Protein AF-A0A6I1NTH8-F1 (afdb_monomer_lite)

Radius of gyration: 19.62 Å; chains: 1; bounding box: 52×22×51 Å

Sequence (163 aa):
FELANELVLPKAQKGDPESLYLMYEITLNREWLEKSANAGYPTAQYWMAVSERQGEGFFLIPGKREASIKKWLLLSSEGGHPKAMMDYLQVLFEEGDVVGMRHWIETAAATGDQAAISNYGAYIAHTPDKIGYPLDLVKGYALFTLLKELEDSGGIGRYVERK

Structure (mmCIF, N/CA/C/O backbone):
data_AF-A0A6I1NTH8-F1
#
_entry.id   AF-A0A6I1NTH8-F1
#
loop_
_atom_site.group_PDB
_atom_site.id
_atom_site.type_symbol
_atom_site.label_atom_id
_atom_site.label_alt_id
_atom_site.label_comp_id
_atom_site.label_asym_id
_atom_site.label_entity_id
_atom_site.label_seq_id
_atom_site.pdbx_PDB_ins_code
_atom_site.Cartn_x
_atom_site.Cartn_y
_atom_site.Cartn_z
_atom_site.occupancy
_atom_site.B_iso_or_equiv
_atom_site.auth_seq_id
_atom_site.auth_comp_id
_atom_site.auth_asym_id
_atom_site.auth_atom_id
_atom_site.pdbx_PDB_model_num
ATOM 1 N N . PHE A 1 1 ? -25.323 9.900 9.264 1.00 68.00 1 PHE A N 1
ATOM 2 C CA . PHE A 1 1 ? -24.302 9.366 10.185 1.00 68.00 1 PHE A CA 1
ATOM 3 C C . PHE A 1 1 ? -24.879 8.314 11.128 1.00 68.00 1 PHE A C 1
ATOM 5 O O . PHE A 1 1 ? -24.334 7.220 11.139 1.00 68.00 1 PHE A O 1
ATOM 12 N N . GLU A 1 2 ? -26.000 8.562 11.821 1.00 81.25 2 GLU A N 1
ATOM 13 C CA . GLU A 1 2 ? -26.633 7.561 12.712 1.00 81.25 2 GLU A CA 1
ATOM 14 C C . GLU A 1 2 ? -26.978 6.232 12.024 1.00 81.25 2 GLU A C 1
ATOM 16 O O . GLU A 1 2 ? -26.494 5.195 12.460 1.00 81.25 2 GLU A O 1
ATOM 21 N N . LEU A 1 3 ? -27.696 6.250 10.895 1.00 85.44 3 LEU A N 1
ATOM 22 C CA . LEU A 1 3 ? -28.070 5.013 10.189 1.00 85.44 3 LEU A CA 1
ATOM 23 C C . LEU A 1 3 ? -26.857 4.188 9.715 1.00 85.44 3 LEU A C 1
ATOM 25 O O . LEU A 1 3 ? -26.872 2.962 9.766 1.00 85.44 3 LEU A O 1
ATOM 29 N N . ALA A 1 4 ? -25.787 4.852 9.262 1.00 82.44 4 ALA A N 1
ATOM 30 C CA . ALA A 1 4 ? -24.557 4.170 8.857 1.00 82.44 4 ALA A CA 1
ATOM 31 C C . ALA A 1 4 ? -23.880 3.494 10.061 1.00 82.44 4 ALA A C 1
ATOM 33 O O . ALA A 1 4 ? -23.440 2.352 9.964 1.00 82.44 4 ALA A O 1
ATOM 34 N N . ASN A 1 5 ? -23.862 4.172 11.210 1.00 88.25 5 ASN A N 1
ATOM 35 C CA . ASN A 1 5 ? -23.317 3.632 12.448 1.00 88.25 5 ASN A CA 1
ATOM 36 C C . ASN A 1 5 ? -24.129 2.424 12.954 1.00 88.25 5 ASN A C 1
ATOM 38 O O . ASN A 1 5 ? -23.545 1.401 13.297 1.00 88.25 5 ASN A O 1
ATOM 42 N N . GLU A 1 6 ? -25.464 2.492 12.935 1.00 91.25 6 GLU A N 1
ATOM 43 C CA . GLU A 1 6 ? -26.340 1.386 13.360 1.00 91.25 6 GLU A CA 1
ATOM 44 C C . GLU A 1 6 ? -26.134 0.101 12.545 1.00 91.25 6 GLU A C 1
ATOM 46 O O . GLU A 1 6 ? -26.197 -0.999 13.093 1.00 91.25 6 GLU A O 1
ATOM 51 N N . LEU A 1 7 ? -25.856 0.225 11.244 1.00 91.31 7 LEU A N 1
ATOM 52 C CA . LEU A 1 7 ? -25.633 -0.921 10.360 1.00 91.31 7 LEU A CA 1
ATOM 53 C C . LEU A 1 7 ? -24.225 -1.518 10.495 1.00 91.31 7 LEU A C 1
ATOM 55 O O . LEU A 1 7 ? -24.053 -2.735 10.387 1.00 91.31 7 LEU A O 1
ATOM 59 N N . VAL A 1 8 ? -23.216 -0.670 10.709 1.00 94.50 8 VAL A N 1
ATOM 60 C CA . VAL A 1 8 ? -21.797 -1.061 10.715 1.00 94.50 8 VAL A CA 1
ATOM 61 C C . VAL A 1 8 ? -21.349 -1.547 12.096 1.00 94.50 8 VAL A C 1
ATOM 63 O O . VAL A 1 8 ? -20.640 -2.553 12.196 1.00 94.50 8 VAL A O 1
ATOM 66 N N . LEU A 1 9 ? -21.795 -0.892 13.172 1.00 94.75 9 LEU A N 1
ATOM 67 C CA . LEU A 1 9 ? -21.345 -1.166 14.538 1.00 94.75 9 LEU A CA 1
ATOM 68 C C . LEU A 1 9 ? -21.521 -2.637 14.966 1.00 94.75 9 LEU A C 1
ATOM 70 O O . LEU A 1 9 ? -20.568 -3.195 15.514 1.00 94.75 9 LEU A O 1
ATOM 74 N N . PRO A 1 10 ? -22.648 -3.327 14.692 1.00 96.69 10 PRO A N 1
ATOM 75 C CA . PRO A 1 10 ? -22.809 -4.728 15.084 1.00 96.69 10 PRO A CA 1
ATOM 76 C C . PRO A 1 10 ? -21.811 -5.676 14.406 1.00 96.69 10 PRO A C 1
ATOM 78 O O . PRO A 1 10 ? -21.431 -6.692 14.988 1.00 96.69 10 PRO A O 1
ATOM 81 N N . LYS A 1 11 ? -21.384 -5.371 13.173 1.00 96.81 11 LYS A N 1
ATOM 82 C CA . LYS A 1 11 ? -20.365 -6.151 12.455 1.00 96.81 11 LYS A CA 1
ATOM 83 C C . LYS A 1 11 ? -18.964 -5.824 12.965 1.00 96.81 11 LYS A C 1
ATOM 85 O O . LYS A 1 11 ? -18.189 -6.737 13.239 1.00 96.81 11 LYS A O 1
ATOM 90 N N . ALA A 1 12 ? -18.678 -4.542 13.192 1.00 96.06 12 ALA A N 1
ATOM 91 C CA . ALA A 1 12 ? -17.423 -4.093 13.788 1.00 96.06 12 ALA A CA 1
ATOM 92 C C . ALA A 1 12 ? -17.195 -4.719 15.178 1.00 96.06 12 ALA A C 1
ATOM 94 O O . ALA A 1 12 ? -16.103 -5.195 15.475 1.00 96.06 12 ALA A O 1
ATOM 95 N N . GLN A 1 13 ? -18.239 -4.820 16.009 1.00 94.56 13 GLN A N 1
ATOM 96 C CA . GLN A 1 13 ? -18.179 -5.494 17.315 1.00 94.56 13 GLN A CA 1
ATOM 97 C C . GLN A 1 13 ? -17.866 -6.995 17.220 1.00 94.56 13 GLN A C 1
ATOM 99 O O . GLN A 1 13 ? -17.313 -7.562 18.159 1.00 94.56 13 GLN A O 1
ATOM 104 N N . LYS A 1 14 ? -18.187 -7.639 16.091 1.00 96.44 14 LYS A N 1
ATOM 105 C CA . LYS A 1 14 ? -17.826 -9.037 15.803 1.00 96.44 14 LYS A CA 1
ATOM 106 C C . LYS A 1 14 ? -16.419 -9.188 15.214 1.00 96.44 14 LYS A C 1
ATOM 108 O O . LYS A 1 14 ? -16.009 -10.310 14.940 1.00 96.44 14 LYS A O 1
ATOM 113 N N . GLY A 1 15 ? -15.690 -8.086 15.031 1.00 95.38 15 GLY A N 1
ATOM 114 C CA . GLY A 1 15 ? -14.334 -8.085 14.488 1.00 95.38 15 GLY A CA 1
ATOM 115 C C . GLY A 1 15 ? -14.260 -8.081 12.962 1.00 95.38 15 GLY A C 1
ATOM 116 O O . GLY A 1 15 ? -13.200 -8.383 12.426 1.00 95.38 15 GLY A O 1
ATOM 117 N N . ASP A 1 16 ? -15.353 -7.757 12.260 1.00 98.00 16 ASP A N 1
ATOM 118 C CA . ASP A 1 16 ? -15.341 -7.646 10.798 1.00 98.00 16 ASP A CA 1
ATOM 119 C C . ASP A 1 16 ? -14.361 -6.537 10.347 1.00 98.00 16 ASP A C 1
ATOM 121 O O . ASP A 1 16 ? -14.573 -5.373 10.708 1.00 98.00 16 ASP A O 1
ATOM 125 N N . PRO A 1 17 ? -13.289 -6.857 9.593 1.00 97.94 17 PRO A N 1
ATOM 126 C CA . PRO A 1 17 ? -12.201 -5.915 9.324 1.00 97.94 17 PRO A CA 1
ATOM 127 C C . PRO A 1 17 ? -12.648 -4.670 8.548 1.00 97.94 17 PRO A C 1
ATOM 129 O O . PRO A 1 17 ? -12.243 -3.555 8.885 1.00 97.94 17 PRO A O 1
ATOM 132 N N . GLU A 1 18 ? -13.515 -4.840 7.549 1.00 97.75 18 GLU A N 1
ATOM 133 C CA . GLU A 1 18 ? -14.058 -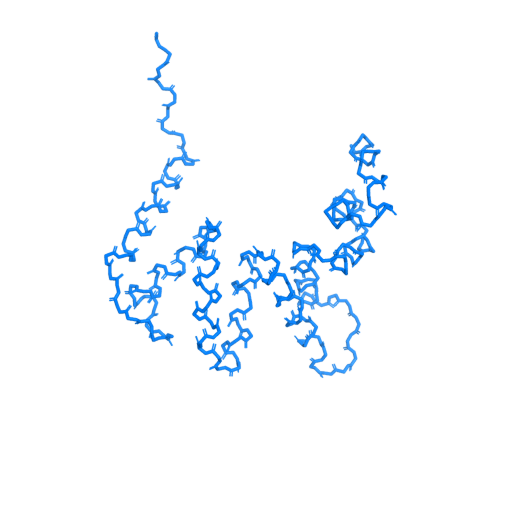3.736 6.752 1.00 97.75 18 GLU A CA 1
ATOM 134 C C . GLU A 1 18 ? -14.977 -2.848 7.597 1.00 97.75 18 GLU A C 1
ATOM 136 O O . GLU A 1 18 ? -14.838 -1.627 7.598 1.00 97.75 18 GLU A O 1
ATOM 141 N N . SER A 1 19 ? -15.869 -3.440 8.394 1.00 98.00 19 SER A N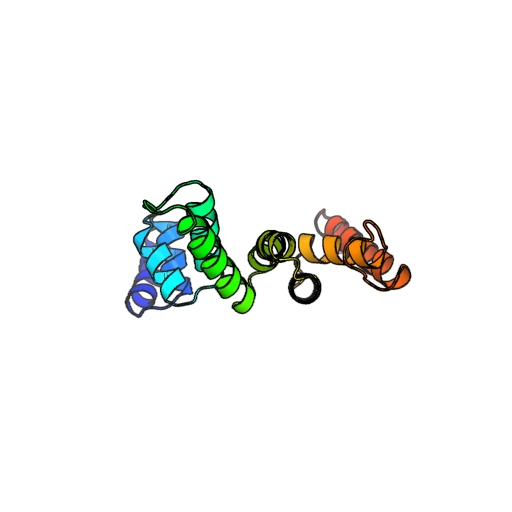 1
ATOM 142 C CA . SER A 1 19 ? -16.752 -2.674 9.279 1.00 98.00 19 SER A CA 1
ATOM 143 C C . SER A 1 19 ? -15.970 -1.912 10.350 1.00 98.00 19 SER A C 1
ATOM 145 O O . SER A 1 19 ? -16.324 -0.782 10.675 1.00 98.00 19 SER A O 1
ATOM 147 N N . LEU A 1 20 ? -14.883 -2.484 10.881 1.00 98.44 20 LEU A N 1
ATOM 148 C CA . LEU A 1 20 ? -13.962 -1.771 11.772 1.00 98.44 20 LEU A CA 1
ATOM 149 C C . LEU A 1 20 ? -13.346 -0.546 11.072 1.00 98.44 20 LEU A C 1
ATOM 151 O O . LEU A 1 20 ? -13.258 0.518 11.676 1.00 98.44 20 LEU A O 1
ATOM 155 N N . TYR A 1 21 ? -12.978 -0.654 9.793 1.00 98.19 21 TYR A N 1
ATOM 156 C CA . TYR A 1 21 ? -12.484 0.492 9.024 1.00 98.19 21 TYR A CA 1
ATOM 157 C C . TYR A 1 21 ? -13.574 1.540 8.773 1.00 98.19 21 TYR A C 1
ATOM 159 O O . TYR A 1 21 ? -13.342 2.731 8.954 1.00 98.19 21 TYR A O 1
ATOM 167 N N . LEU A 1 22 ? -14.793 1.119 8.435 1.00 97.19 22 LEU A N 1
ATOM 168 C CA . LEU A 1 22 ? -15.923 2.036 8.269 1.00 97.19 22 LEU A CA 1
ATOM 169 C C . LEU A 1 22 ? -16.258 2.777 9.572 1.00 97.19 22 LEU A C 1
ATOM 171 O O . LEU A 1 22 ? -16.604 3.955 9.536 1.00 97.19 22 LEU A O 1
ATOM 175 N N . MET A 1 23 ? -16.103 2.132 10.733 1.00 97.19 23 MET A N 1
ATOM 176 C CA . MET A 1 23 ? -16.214 2.812 12.027 1.00 97.19 23 MET A CA 1
ATOM 177 C C . MET A 1 23 ? -15.160 3.910 12.191 1.00 97.19 23 MET A C 1
ATOM 179 O O . MET A 1 23 ? -15.483 4.975 12.721 1.00 97.19 23 MET A O 1
ATOM 183 N N . TYR A 1 24 ? -13.929 3.689 11.726 1.00 96.31 24 TYR A N 1
ATOM 184 C CA . TYR A 1 24 ? -12.910 4.738 11.679 1.00 96.31 24 TYR A CA 1
ATOM 185 C C . TYR A 1 24 ? -13.336 5.892 10.765 1.00 96.31 24 TYR A C 1
ATOM 187 O O . TYR A 1 24 ? -13.333 7.029 11.218 1.00 96.31 24 TYR A O 1
ATOM 195 N N . GLU A 1 25 ? -13.802 5.627 9.545 1.00 95.81 25 GLU A N 1
ATOM 196 C CA . GLU A 1 25 ? -14.253 6.680 8.617 1.00 95.81 25 GLU A CA 1
ATOM 197 C C . GLU A 1 25 ? -15.436 7.499 9.172 1.00 95.81 25 GLU A C 1
ATOM 199 O O . GLU A 1 25 ? -15.527 8.707 8.963 1.00 95.81 25 GLU A O 1
ATOM 204 N N . ILE A 1 26 ? -16.343 6.864 9.923 1.00 94.38 26 ILE A N 1
ATOM 205 C CA . ILE A 1 26 ? -17.511 7.531 10.521 1.00 94.38 26 ILE A CA 1
ATOM 206 C C . ILE A 1 26 ? -17.132 8.367 11.748 1.00 94.38 26 ILE A C 1
ATOM 208 O O . ILE A 1 26 ? -17.695 9.441 11.962 1.00 94.38 26 ILE A O 1
ATOM 212 N N . THR A 1 27 ? -16.245 7.852 12.600 1.00 94.38 27 THR A N 1
ATOM 213 C CA . THR A 1 27 ? -15.979 8.430 13.931 1.00 94.38 27 THR A CA 1
ATOM 214 C C . THR A 1 27 ? -14.673 9.206 14.013 1.00 94.38 27 THR A C 1
ATOM 216 O O . THR A 1 27 ? -14.468 9.946 14.972 1.00 94.38 27 THR A O 1
ATOM 219 N N . LEU A 1 28 ? -13.777 8.997 13.049 1.00 92.56 28 LEU A N 1
ATOM 220 C CA . LEU A 1 28 ? -12.377 9.419 13.057 1.00 92.56 28 LEU A CA 1
ATOM 221 C C . LEU A 1 28 ? -11.590 8.924 14.284 1.00 92.56 28 LEU A C 1
ATOM 223 O O . LEU A 1 28 ? -10.511 9.433 14.583 1.00 92.56 28 LEU A O 1
ATOM 227 N N . ASN A 1 29 ? -12.099 7.914 15.001 1.00 94.50 29 ASN A N 1
ATOM 228 C CA . ASN A 1 29 ? -11.396 7.316 16.130 1.00 94.50 29 ASN A CA 1
ATOM 229 C C . ASN A 1 29 ? -10.393 6.266 15.630 1.00 94.50 29 ASN A C 1
ATOM 231 O O . ASN A 1 29 ? -10.766 5.205 15.121 1.00 94.50 29 ASN A O 1
ATOM 235 N N . ARG A 1 30 ? -9.107 6.565 15.832 1.00 94.31 30 ARG A N 1
ATOM 236 C CA . ARG A 1 30 ? -7.964 5.741 15.425 1.00 94.31 30 ARG A CA 1
ATOM 237 C C . ARG A 1 30 ? -7.967 4.330 16.021 1.00 94.31 30 ARG A C 1
ATOM 239 O O . ARG A 1 30 ? -7.470 3.414 15.376 1.00 94.31 30 ARG A O 1
ATOM 246 N N . GLU A 1 31 ? -8.579 4.103 17.181 1.00 96.19 31 GLU A N 1
ATOM 247 C CA . GLU A 1 31 ? -8.678 2.750 17.746 1.00 96.19 31 GLU A CA 1
ATOM 248 C C . GLU A 1 31 ? -9.416 1.783 16.807 1.00 96.19 31 GLU A C 1
ATOM 250 O O . GLU A 1 31 ? -9.111 0.589 16.766 1.00 96.19 31 GLU A O 1
ATOM 255 N N . TRP A 1 32 ? -10.385 2.279 16.030 1.00 97.69 32 TRP A N 1
ATOM 256 C CA . TRP A 1 32 ? -11.077 1.472 15.026 1.00 97.69 32 TRP A CA 1
ATOM 257 C C . TRP A 1 32 ? -10.175 1.131 13.841 1.00 97.69 32 TRP A C 1
ATOM 259 O O . TRP A 1 32 ? -10.197 -0.008 13.372 1.00 97.69 32 TRP A O 1
ATOM 269 N N . LEU A 1 33 ? -9.335 2.079 13.416 1.00 97.94 33 LEU A N 1
ATOM 270 C CA . LEU A 1 33 ? -8.339 1.859 12.371 1.00 97.94 33 LEU A CA 1
ATOM 271 C C . LEU A 1 33 ? -7.333 0.787 12.800 1.00 97.94 33 LEU A C 1
ATOM 273 O O . LEU A 1 33 ? -7.082 -0.157 12.055 1.00 97.94 33 LEU A O 1
ATOM 277 N N . GLU A 1 34 ? -6.818 0.887 14.026 1.00 97.81 34 GLU A N 1
ATOM 278 C CA . GLU A 1 34 ? -5.876 -0.084 14.586 1.00 97.81 34 GLU A CA 1
ATOM 279 C C . GLU A 1 34 ? -6.503 -1.477 14.695 1.00 97.81 34 GLU A C 1
ATOM 281 O O . GLU A 1 34 ? -5.884 -2.469 14.305 1.00 97.81 34 GLU A O 1
ATOM 286 N N . LYS A 1 35 ? -7.751 -1.580 15.169 1.00 98.38 35 LYS A N 1
ATOM 287 C CA . LYS A 1 35 ? -8.480 -2.858 15.199 1.00 98.38 35 LYS A CA 1
ATOM 288 C C . LYS A 1 35 ? -8.659 -3.437 13.798 1.00 98.38 35 LYS A C 1
ATOM 290 O O . LYS A 1 35 ? -8.414 -4.623 13.608 1.00 98.38 35 LYS A O 1
ATOM 295 N N . SER A 1 36 ? -9.049 -2.615 12.825 1.00 98.75 36 SER A N 1
ATOM 296 C CA . SER A 1 36 ? -9.240 -3.038 11.434 1.00 98.75 36 SER A CA 1
ATOM 297 C C . SER A 1 36 ? -7.942 -3.547 10.796 1.00 98.75 36 SER A C 1
ATOM 299 O O . SER A 1 36 ? -7.918 -4.629 10.207 1.00 98.75 36 SER A O 1
ATOM 301 N N . ALA A 1 37 ? -6.841 -2.812 10.974 1.00 98.62 37 ALA A N 1
ATOM 302 C CA . ALA A 1 37 ? -5.535 -3.185 10.439 1.00 98.62 37 ALA A CA 1
ATOM 303 C C . ALA A 1 37 ? -5.023 -4.500 11.048 1.00 98.62 37 ALA A C 1
ATOM 305 O O . ALA A 1 37 ? -4.540 -5.376 10.326 1.00 98.62 37 ALA A O 1
ATOM 306 N N . ASN A 1 38 ? -5.188 -4.669 12.365 1.00 98.38 38 ASN A N 1
ATOM 307 C CA . ASN A 1 38 ? -4.852 -5.909 13.069 1.00 98.38 38 ASN A CA 1
ATOM 308 C C . ASN A 1 38 ? -5.764 -7.082 12.678 1.00 98.38 38 ASN A C 1
ATOM 310 O O . ASN A 1 38 ? -5.321 -8.227 12.706 1.00 98.38 38 ASN A O 1
ATOM 314 N N . ALA A 1 39 ? -7.011 -6.811 12.284 1.00 98.25 39 ALA A N 1
ATOM 315 C CA . ALA A 1 39 ? -7.938 -7.809 11.756 1.00 98.25 39 ALA A CA 1
ATOM 316 C C . ALA A 1 39 ? -7.667 -8.167 10.279 1.00 98.25 39 ALA A C 1
ATOM 318 O O . ALA A 1 39 ? -8.342 -9.031 9.727 1.00 98.25 39 ALA A O 1
ATOM 319 N N . GLY A 1 40 ? -6.672 -7.540 9.641 1.00 98.25 40 GLY A N 1
ATOM 320 C CA . GLY A 1 40 ? -6.219 -7.907 8.300 1.00 98.25 40 GLY A CA 1
ATOM 321 C C . GLY A 1 40 ? -6.812 -7.079 7.164 1.00 98.25 40 GLY A C 1
ATOM 322 O O . GLY A 1 40 ? -6.682 -7.487 6.014 1.00 98.25 40 GLY A O 1
ATOM 323 N N . TYR A 1 41 ? -7.474 -5.946 7.438 1.00 98.75 41 TYR A N 1
ATOM 324 C CA . TYR A 1 41 ? -8.045 -5.142 6.357 1.00 98.75 41 TYR A CA 1
ATOM 325 C C . TYR A 1 41 ? -6.947 -4.382 5.588 1.00 98.75 41 TYR A C 1
ATOM 327 O O . TYR A 1 41 ? -6.296 -3.511 6.181 1.00 98.75 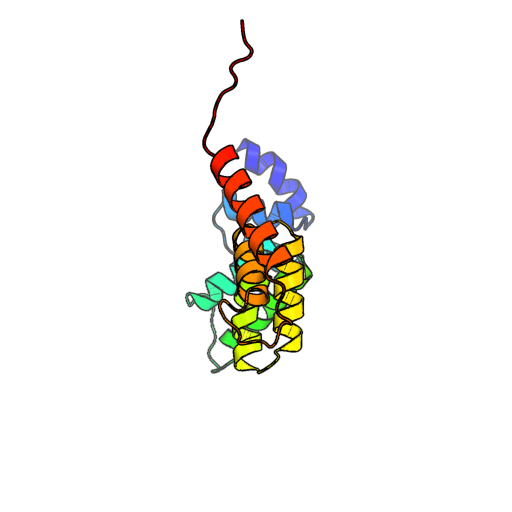41 TYR A O 1
ATOM 335 N N . PRO A 1 42 ? -6.750 -4.635 4.278 1.00 98.62 42 PRO A N 1
ATOM 336 C CA . PRO A 1 42 ? -5.603 -4.104 3.537 1.00 98.62 42 PRO A CA 1
ATOM 337 C C . PRO A 1 42 ? -5.563 -2.573 3.520 1.00 98.62 42 PRO A C 1
ATOM 339 O O . PRO A 1 42 ? -4.509 -1.972 3.722 1.00 98.62 42 PRO A O 1
ATOM 342 N N . THR A 1 43 ? -6.717 -1.924 3.358 1.00 98.56 43 THR A N 1
ATOM 343 C CA . THR A 1 43 ? -6.829 -0.458 3.370 1.00 98.56 43 THR A CA 1
ATOM 344 C C . THR A 1 43 ? -6.456 0.130 4.729 1.00 98.56 43 THR A C 1
ATOM 346 O O . THR A 1 43 ? -5.732 1.120 4.792 1.00 98.56 43 THR A O 1
ATOM 349 N N . ALA A 1 44 ? -6.877 -0.495 5.833 1.00 98.69 44 ALA A N 1
ATOM 350 C CA . ALA A 1 44 ? -6.505 -0.027 7.166 1.00 98.69 44 ALA A CA 1
ATOM 351 C C . ALA A 1 44 ? -5.004 -0.203 7.432 1.00 98.69 44 ALA A C 1
ATOM 353 O O . ALA A 1 44 ? -4.375 0.686 8.000 1.00 98.69 44 ALA A O 1
ATOM 354 N N . GLN A 1 45 ? -4.409 -1.308 6.977 1.00 98.88 45 GLN A N 1
ATOM 355 C CA . GLN A 1 45 ? -2.963 -1.529 7.069 1.00 98.88 45 GLN A CA 1
ATOM 356 C C . GLN A 1 45 ? -2.174 -0.477 6.277 1.00 98.88 45 GLN A C 1
ATOM 358 O O . GLN A 1 45 ? -1.191 0.058 6.785 1.00 98.88 45 GLN A O 1
ATOM 363 N N . TYR A 1 46 ? -2.634 -0.107 5.077 1.00 98.69 46 TYR A N 1
ATOM 364 C CA . TYR A 1 46 ? -2.038 0.994 4.314 1.00 98.69 46 TYR A CA 1
ATOM 365 C C . TYR A 1 46 ? -2.096 2.315 5.095 1.00 98.69 46 TYR A C 1
ATOM 367 O O . TYR A 1 46 ? -1.088 3.008 5.226 1.00 98.69 46 TYR A O 1
ATOM 375 N N . TRP A 1 47 ? -3.246 2.646 5.687 1.00 98.31 47 TRP A N 1
ATOM 376 C CA . TRP A 1 47 ? -3.391 3.865 6.487 1.00 98.31 47 TRP A CA 1
ATOM 377 C C . TRP A 1 47 ? -2.560 3.858 7.775 1.00 98.31 47 TRP A C 1
ATOM 379 O O . TRP A 1 47 ? -2.051 4.909 8.172 1.00 98.31 47 TRP A O 1
ATOM 389 N N . MET A 1 48 ? -2.329 2.693 8.388 1.00 98.50 48 MET A N 1
ATOM 390 C CA . MET A 1 48 ? -1.350 2.565 9.471 1.00 98.50 48 MET A CA 1
ATOM 391 C C . MET A 1 48 ? 0.048 2.976 8.994 1.00 98.50 48 MET A C 1
ATOM 393 O O . MET A 1 48 ? 0.649 3.858 9.608 1.00 98.50 48 MET A O 1
ATOM 397 N N . ALA A 1 49 ? 0.520 2.447 7.858 1.00 98.31 49 ALA A N 1
ATOM 398 C CA . ALA A 1 49 ? 1.813 2.825 7.280 1.00 98.31 49 ALA A CA 1
ATOM 399 C C . ALA A 1 49 ? 1.911 4.331 6.974 1.00 98.31 49 ALA A C 1
ATOM 401 O O . ALA A 1 49 ? 2.902 4.975 7.322 1.00 98.31 49 ALA A O 1
ATOM 402 N N . VAL A 1 50 ? 0.878 4.905 6.348 1.00 97.75 50 VAL A N 1
ATOM 403 C CA . VAL A 1 50 ? 0.832 6.336 6.003 1.00 97.75 50 VAL A CA 1
ATOM 404 C C . VAL A 1 50 ? 0.880 7.209 7.256 1.00 97.75 50 VAL A C 1
ATOM 406 O O . VAL A 1 50 ? 1.673 8.148 7.309 1.00 97.75 50 VAL A O 1
ATOM 409 N N . SER A 1 51 ? 0.085 6.891 8.279 1.00 96.25 51 SER A N 1
ATOM 410 C CA . SER A 1 51 ? 0.057 7.671 9.522 1.00 96.25 51 SER A CA 1
ATOM 411 C C . SER A 1 51 ? 1.394 7.620 10.271 1.00 96.25 51 SER A C 1
ATOM 413 O O . SER A 1 51 ? 1.913 8.649 10.705 1.00 96.25 51 SER A O 1
ATOM 415 N N . GLU A 1 52 ? 2.022 6.442 10.349 1.00 97.00 52 GLU A N 1
ATOM 416 C CA . GLU A 1 52 ? 3.348 6.284 10.952 1.00 97.00 52 GLU A CA 1
ATOM 417 C C . GLU A 1 52 ? 4.424 7.035 10.154 1.00 97.00 52 GLU A C 1
ATOM 419 O O . GLU A 1 52 ? 5.323 7.631 10.750 1.00 97.00 52 GLU A O 1
ATOM 424 N N . ARG A 1 53 ? 4.325 7.091 8.819 1.00 95.62 53 ARG A N 1
ATOM 425 C CA . ARG A 1 53 ? 5.216 7.911 7.978 1.00 95.62 53 ARG A CA 1
ATOM 426 C C . ARG A 1 53 ? 5.036 9.412 8.237 1.00 95.62 53 ARG A C 1
ATOM 428 O O . ARG A 1 53 ? 6.010 10.155 8.185 1.00 95.62 53 ARG A O 1
ATOM 435 N N . GLN A 1 54 ? 3.819 9.853 8.556 1.00 95.00 54 GLN A N 1
ATOM 436 C CA . GLN A 1 54 ? 3.493 11.249 8.885 1.00 95.00 54 GLN A CA 1
ATOM 437 C C . GLN A 1 54 ? 3.850 11.650 10.326 1.00 95.00 54 GLN A C 1
ATOM 439 O O . GLN A 1 54 ? 3.667 12.803 10.712 1.00 95.00 54 GLN A O 1
ATOM 444 N N . GLY A 1 55 ? 4.406 10.726 11.113 1.00 93.44 55 GLY A N 1
ATOM 445 C CA . GLY A 1 55 ? 4.911 10.997 12.457 1.00 93.44 55 GLY A CA 1
ATOM 446 C C . GLY A 1 55 ? 4.031 10.468 13.587 1.00 93.44 55 GLY A C 1
ATOM 447 O O . GLY A 1 55 ? 4.462 10.520 14.739 1.00 93.44 55 GLY A O 1
ATOM 448 N N . GLU A 1 56 ? 2.861 9.892 13.292 1.00 92.75 56 GLU A N 1
ATOM 449 C CA . GLU A 1 56 ? 2.002 9.289 14.317 1.00 92.75 56 GLU A CA 1
ATOM 450 C C . GLU A 1 56 ? 2.650 8.055 14.963 1.00 92.75 56 GLU A C 1
ATOM 452 O O . GLU A 1 56 ? 3.530 7.409 14.391 1.00 92.75 56 GLU A O 1
ATOM 457 N N . GLY A 1 57 ? 2.225 7.723 16.182 1.00 88.44 57 GLY A N 1
ATOM 458 C CA . GLY A 1 57 ? 2.812 6.642 16.973 1.00 88.44 57 GLY A CA 1
ATOM 459 C C . GLY A 1 57 ? 4.099 7.037 17.710 1.00 88.44 57 GLY A C 1
ATOM 460 O O . GLY A 1 57 ? 4.720 8.071 17.456 1.00 88.44 57 GLY A O 1
ATOM 461 N N . PHE A 1 58 ? 4.496 6.198 18.667 1.00 91.56 58 PHE A N 1
ATOM 462 C CA . PHE A 1 58 ? 5.603 6.469 19.584 1.00 91.56 58 PHE A CA 1
ATOM 463 C C . PHE A 1 58 ? 6.780 5.523 19.330 1.00 91.56 58 PHE A C 1
ATOM 465 O O . PHE A 1 58 ? 6.775 4.364 19.743 1.00 91.56 58 PHE A O 1
ATOM 472 N N . PHE A 1 59 ? 7.811 6.034 18.656 1.00 94.06 59 PHE A N 1
ATOM 473 C CA . PHE A 1 59 ? 8.994 5.272 18.257 1.00 94.06 59 PHE A CA 1
ATOM 474 C C . PHE A 1 59 ? 10.253 5.898 18.861 1.00 94.06 59 PHE A C 1
ATOM 476 O O . PHE A 1 59 ? 10.831 6.821 18.297 1.00 94.06 59 PHE A O 1
ATOM 483 N N . LEU A 1 60 ? 10.671 5.400 20.027 1.00 91.31 60 LEU A N 1
ATOM 484 C CA . LEU A 1 60 ? 11.859 5.902 20.736 1.00 91.31 60 LEU A CA 1
ATOM 485 C C . LEU A 1 60 ? 13.184 5.368 20.188 1.00 91.31 60 LEU A C 1
ATOM 487 O O . LEU A 1 60 ? 14.232 5.968 20.407 1.00 91.31 60 LEU A O 1
ATOM 491 N N . ILE A 1 61 ? 13.147 4.213 19.527 1.00 94.69 61 ILE A N 1
ATOM 492 C CA . ILE A 1 61 ? 14.337 3.540 19.011 1.00 94.69 61 ILE A CA 1
ATOM 493 C C . ILE A 1 61 ? 14.438 3.850 17.510 1.00 94.69 61 ILE A C 1
ATOM 495 O O . ILE A 1 61 ? 13.499 3.510 16.778 1.00 94.69 61 ILE A O 1
ATOM 499 N N . PRO A 1 62 ? 15.550 4.445 17.035 1.00 92.81 62 PRO A N 1
ATOM 500 C CA . PRO A 1 62 ? 15.784 4.665 15.608 1.00 92.81 62 PRO A CA 1
ATOM 501 C C . PRO A 1 62 ? 15.606 3.375 14.793 1.00 92.81 62 PRO A C 1
ATOM 503 O O . PRO A 1 62 ? 16.009 2.300 15.240 1.00 92.81 62 PRO A O 1
ATOM 506 N N . GLY A 1 63 ? 14.980 3.458 13.618 1.00 93.75 63 GLY A N 1
ATOM 507 C CA . GLY A 1 63 ? 14.723 2.303 12.750 1.00 93.75 63 GLY A CA 1
ATOM 508 C C . GLY A 1 63 ? 13.431 1.533 13.056 1.00 93.75 63 GLY A C 1
ATOM 509 O O . GLY A 1 63 ? 12.951 0.777 12.211 1.00 93.75 63 GLY A O 1
ATOM 510 N N . LYS A 1 64 ? 12.826 1.684 14.249 1.00 96.75 64 LYS A N 1
ATOM 511 C CA . LYS A 1 64 ? 11.574 0.971 14.583 1.00 96.75 64 LYS A CA 1
ATOM 512 C C . LYS A 1 64 ? 10.367 1.498 13.813 1.00 96.75 64 LYS A C 1
ATOM 514 O O . LYS A 1 64 ? 9.475 0.707 13.517 1.00 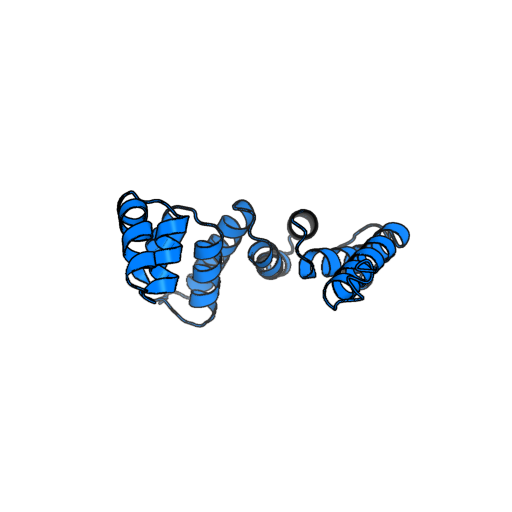96.75 64 LYS A O 1
ATOM 519 N N . ARG A 1 65 ? 10.341 2.797 13.505 1.00 96.81 65 ARG A N 1
ATOM 520 C CA . ARG A 1 65 ? 9.270 3.414 12.714 1.00 96.81 65 ARG A CA 1
ATOM 521 C C . ARG A 1 65 ? 9.305 2.872 11.290 1.00 96.81 65 ARG A C 1
ATOM 523 O O . ARG A 1 65 ? 8.302 2.382 10.793 1.00 96.81 65 ARG A O 1
ATOM 530 N N . GLU A 1 66 ? 10.483 2.864 10.684 1.00 96.50 66 GLU A N 1
ATOM 531 C CA . GLU A 1 66 ? 10.727 2.375 9.329 1.00 96.50 66 GLU A CA 1
ATOM 532 C C . GLU A 1 66 ? 10.384 0.883 9.213 1.00 96.50 66 GLU A C 1
ATOM 534 O O . GLU A 1 66 ? 9.687 0.476 8.286 1.00 96.50 66 GLU A O 1
ATOM 539 N N . ALA A 1 67 ? 10.777 0.070 10.202 1.00 97.44 67 ALA A N 1
ATOM 540 C CA . ALA A 1 67 ? 10.420 -1.348 10.252 1.00 97.44 67 ALA A CA 1
ATOM 541 C C . ALA A 1 67 ? 8.904 -1.587 10.396 1.00 97.44 67 ALA A C 1
ATOM 543 O O . ALA A 1 67 ? 8.371 -2.543 9.829 1.00 97.44 67 ALA A O 1
ATOM 544 N N . SER A 1 68 ? 8.206 -0.732 11.149 1.00 98.00 68 SER A N 1
ATOM 545 C CA . SER A 1 68 ? 6.751 -0.804 11.316 1.00 98.00 68 SER A CA 1
ATOM 546 C C . SER A 1 68 ? 6.019 -0.420 10.026 1.00 98.00 68 SER A C 1
ATOM 548 O O . SER A 1 68 ? 5.195 -1.193 9.537 1.00 98.00 68 SER A O 1
ATOM 550 N N . ILE A 1 69 ? 6.420 0.687 9.391 1.00 98.38 69 ILE A N 1
ATOM 551 C CA . ILE A 1 69 ? 5.923 1.112 8.074 1.00 98.38 69 ILE A CA 1
ATOM 552 C C . ILE A 1 69 ? 6.139 0.002 7.042 1.00 98.38 69 ILE A C 1
ATOM 554 O O . ILE A 1 69 ? 5.199 -0.371 6.342 1.00 98.38 69 ILE A O 1
ATOM 558 N N . LYS A 1 70 ? 7.349 -0.576 6.984 1.00 98.38 70 LYS A N 1
ATOM 559 C CA . LYS A 1 70 ? 7.673 -1.705 6.101 1.00 98.38 70 LYS A CA 1
ATOM 560 C C . LYS A 1 70 ? 6.695 -2.863 6.297 1.00 98.38 70 LYS A C 1
ATOM 562 O O . LYS A 1 70 ? 6.156 -3.383 5.323 1.00 98.38 70 LYS A O 1
ATOM 567 N N . LYS A 1 71 ? 6.464 -3.264 7.550 1.00 98.62 71 LYS A N 1
ATOM 568 C CA . LYS A 1 71 ? 5.551 -4.360 7.890 1.00 98.62 71 LYS A CA 1
ATOM 569 C C . LYS A 1 71 ? 4.126 -4.070 7.417 1.00 98.62 71 LYS A C 1
ATOM 571 O O . LYS A 1 71 ? 3.498 -4.945 6.830 1.00 98.62 71 LYS A O 1
ATOM 576 N N . TRP A 1 72 ? 3.618 -2.867 7.671 1.00 98.75 72 TRP A N 1
ATOM 577 C CA . TRP A 1 72 ? 2.260 -2.496 7.279 1.00 98.75 72 TRP A CA 1
ATOM 578 C C . TRP A 1 72 ? 2.074 -2.431 5.766 1.00 98.75 72 TRP A C 1
ATOM 580 O O . TRP A 1 72 ? 1.074 -2.940 5.259 1.00 98.75 72 TRP A O 1
ATOM 590 N N . LEU A 1 73 ? 3.047 -1.871 5.042 1.00 98.81 73 LEU A N 1
ATOM 591 C CA . LEU A 1 73 ? 3.032 -1.859 3.581 1.00 98.81 73 LEU A CA 1
ATOM 592 C C . LEU A 1 73 ? 3.048 -3.274 3.009 1.00 98.81 73 LEU A C 1
ATOM 594 O O . LEU A 1 73 ? 2.264 -3.554 2.107 1.00 98.81 73 LEU A O 1
ATOM 598 N N . LEU A 1 74 ? 3.882 -4.168 3.549 1.00 98.75 74 LEU A N 1
ATOM 599 C CA . LEU A 1 74 ? 3.935 -5.559 3.101 1.00 98.75 74 LEU A CA 1
ATOM 600 C C . LEU A 1 74 ? 2.591 -6.268 3.313 1.00 98.75 74 LEU A C 1
ATOM 602 O O . LEU A 1 74 ? 2.037 -6.791 2.353 1.00 98.75 74 LEU A O 1
ATOM 606 N N . LEU A 1 75 ? 2.029 -6.216 4.525 1.00 98.81 75 LEU A N 1
ATOM 607 C CA . LEU A 1 75 ? 0.737 -6.849 4.828 1.00 98.81 75 LEU A CA 1
ATOM 608 C C . LEU A 1 75 ? -0.391 -6.319 3.931 1.00 98.81 75 LEU A C 1
ATOM 610 O O . LEU A 1 75 ? -1.182 -7.088 3.391 1.00 98.81 75 LEU A O 1
ATOM 614 N N . SER A 1 76 ? -0.433 -5.003 3.726 1.00 98.81 76 SER A N 1
ATOM 615 C CA . SER A 1 76 ? -1.427 -4.366 2.863 1.00 98.81 76 SER A CA 1
ATOM 616 C C . SER A 1 76 ? -1.257 -4.764 1.389 1.00 98.81 76 SER A C 1
ATOM 618 O O . SER A 1 76 ? -2.242 -4.992 0.684 1.00 98.81 76 SER A O 1
ATOM 620 N N . SER A 1 77 ? -0.007 -4.903 0.935 1.00 98.62 77 SER A N 1
ATOM 621 C CA . SER A 1 77 ? 0.336 -5.375 -0.411 1.00 98.62 77 SER A CA 1
ATOM 622 C C . SER A 1 77 ? -0.090 -6.829 -0.617 1.00 98.62 77 SER A C 1
ATOM 624 O O . SER A 1 77 ? -0.758 -7.132 -1.601 1.00 98.62 77 SER A O 1
ATOM 626 N N . GLU A 1 78 ? 0.208 -7.714 0.338 1.00 98.50 78 GLU A N 1
ATOM 627 C CA . GLU A 1 78 ? -0.251 -9.114 0.348 1.00 98.50 78 GLU A CA 1
ATOM 628 C C . GLU A 1 78 ? -1.783 -9.212 0.377 1.00 98.50 78 GLU A C 1
ATOM 630 O O . GLU A 1 78 ? -2.368 -10.110 -0.226 1.00 98.50 78 GLU A O 1
ATOM 635 N N . GLY A 1 79 ? -2.437 -8.245 1.022 1.00 97.56 79 GLY A N 1
ATOM 636 C CA . GLY A 1 79 ? -3.884 -8.067 1.029 1.00 97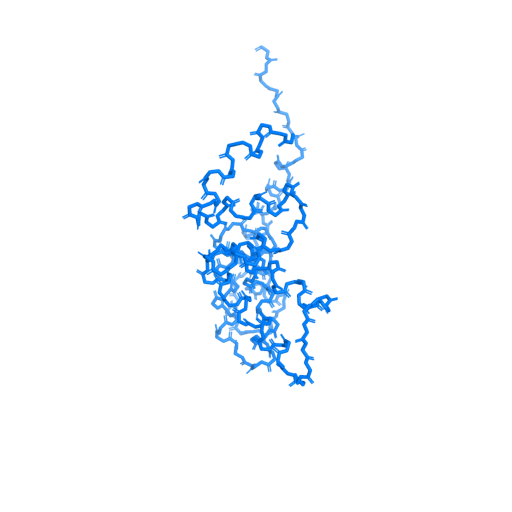.56 79 GLY A CA 1
ATOM 637 C C . GLY A 1 79 ? -4.483 -7.502 -0.267 1.00 97.56 79 GLY A C 1
ATOM 638 O O . GLY A 1 79 ? -5.700 -7.353 -0.353 1.00 97.56 79 GLY A O 1
ATOM 639 N N . GLY A 1 80 ? -3.668 -7.181 -1.275 1.00 96.88 80 GLY A N 1
ATOM 640 C CA . GLY A 1 80 ? -4.139 -6.725 -2.583 1.00 96.88 80 GLY A CA 1
ATOM 641 C C . GLY A 1 80 ? -4.308 -5.210 -2.729 1.00 96.88 80 GLY A C 1
ATOM 642 O O . GLY A 1 80 ? -4.936 -4.775 -3.690 1.00 96.88 80 GLY A O 1
ATOM 643 N N . HIS A 1 81 ? -3.782 -4.387 -1.813 1.00 98.12 81 HIS A N 1
ATOM 644 C CA . HIS A 1 81 ? -3.938 -2.932 -1.893 1.00 98.12 81 HIS A CA 1
ATOM 645 C C . HIS A 1 81 ? -2.908 -2.295 -2.854 1.00 98.12 81 HIS A C 1
ATOM 647 O O . HIS A 1 81 ? -1.730 -2.179 -2.499 1.00 98.12 81 HIS A O 1
ATOM 653 N N . PRO A 1 82 ? -3.309 -1.788 -4.037 1.00 96.88 82 PRO A N 1
ATOM 654 C CA . PRO A 1 82 ? -2.362 -1.373 -5.076 1.00 96.88 82 PRO A CA 1
ATOM 655 C C . PRO A 1 82 ? -1.459 -0.213 -4.654 1.00 96.88 82 PRO A C 1
ATOM 657 O O . PRO A 1 82 ? -0.261 -0.237 -4.918 1.00 96.88 82 PRO A O 1
ATOM 660 N N . LYS A 1 83 ? -1.979 0.774 -3.911 1.00 96.50 83 LYS A N 1
ATOM 661 C CA . LYS A 1 83 ? -1.131 1.878 -3.422 1.00 96.50 83 LYS A CA 1
ATOM 662 C C . LYS A 1 83 ? -0.080 1.405 -2.418 1.00 96.50 83 LYS A C 1
ATOM 664 O O . LYS A 1 83 ? 0.987 1.997 -2.347 1.00 96.50 83 LYS A O 1
ATOM 669 N N . ALA A 1 84 ? -0.360 0.338 -1.664 1.00 98.44 84 ALA A N 1
ATOM 670 C CA . ALA A 1 84 ? 0.614 -0.199 -0.720 1.00 98.44 84 ALA A CA 1
ATOM 671 C C . ALA A 1 84 ? 1.741 -0.911 -1.465 1.00 98.44 84 ALA A C 1
ATOM 673 O O . ALA A 1 84 ? 2.900 -0.688 -1.138 1.00 98.44 84 ALA A O 1
ATOM 674 N N . MET A 1 85 ? 1.401 -1.670 -2.515 1.00 98.56 85 MET A N 1
ATOM 675 C CA . MET A 1 85 ? 2.382 -2.304 -3.402 1.00 98.56 85 MET A CA 1
ATOM 676 C C . MET A 1 85 ? 3.311 -1.259 -4.023 1.00 98.56 85 MET A C 1
ATOM 678 O O . MET A 1 85 ? 4.526 -1.437 -4.019 1.00 98.56 85 MET A O 1
ATOM 682 N N . MET A 1 86 ? 2.744 -0.146 -4.503 1.00 96.44 86 MET A N 1
ATOM 683 C CA . MET A 1 86 ? 3.500 0.965 -5.088 1.00 96.44 86 MET A CA 1
ATOM 684 C C . MET A 1 86 ? 4.401 1.668 -4.063 1.00 96.44 86 MET A C 1
ATOM 686 O O . MET A 1 86 ? 5.569 1.922 -4.349 1.00 96.44 86 MET A O 1
ATOM 690 N N . ASP A 1 87 ? 3.902 1.932 -2.855 1.00 97.31 87 ASP A N 1
ATOM 691 C CA . ASP A 1 87 ? 4.692 2.533 -1.775 1.00 97.31 87 ASP A CA 1
ATOM 692 C C . ASP A 1 87 ? 5.783 1.588 -1.243 1.00 97.31 87 ASP A C 1
ATOM 694 O O . ASP A 1 87 ? 6.847 2.038 -0.810 1.00 97.31 87 ASP A O 1
ATOM 698 N N . TYR A 1 88 ? 5.548 0.274 -1.286 1.00 98.06 88 TYR A N 1
ATOM 699 C CA . TYR A 1 88 ? 6.516 -0.743 -0.879 1.00 98.06 88 TYR A CA 1
ATOM 700 C C . TYR A 1 88 ? 7.720 -0.820 -1.829 1.00 98.06 88 TYR A C 1
ATOM 702 O O . TYR A 1 88 ? 8.803 -1.234 -1.415 1.00 98.06 88 TYR A O 1
ATOM 710 N N . LEU A 1 89 ? 7.588 -0.340 -3.073 1.00 95.81 89 LEU A N 1
ATOM 711 C CA . LEU A 1 89 ? 8.702 -0.279 -4.024 1.00 95.81 89 LEU A CA 1
ATOM 712 C C . LEU A 1 89 ? 9.869 0.566 -3.509 1.00 95.81 89 LEU A C 1
ATOM 714 O O . LEU A 1 89 ? 11.013 0.248 -3.821 1.00 95.81 89 LEU A O 1
ATOM 718 N N . GLN A 1 90 ? 9.608 1.610 -2.713 1.00 94.75 90 GLN A N 1
ATOM 719 C CA . GLN A 1 90 ? 10.678 2.407 -2.110 1.00 94.75 90 GLN A CA 1
ATOM 720 C C . GLN A 1 90 ? 11.523 1.563 -1.147 1.00 94.75 90 GLN A C 1
ATOM 722 O O . GLN A 1 90 ? 12.748 1.621 -1.201 1.00 94.75 90 GLN A O 1
ATOM 727 N N . VAL A 1 91 ? 10.875 0.743 -0.315 1.00 96.62 91 VAL A N 1
ATOM 728 C CA . VAL A 1 91 ? 11.567 -0.158 0.617 1.00 96.62 91 VAL A CA 1
ATOM 729 C C . VAL A 1 91 ? 12.446 -1.139 -0.154 1.00 96.62 91 VAL A C 1
ATOM 731 O O . VAL A 1 91 ? 13.617 -1.315 0.162 1.00 96.62 91 VAL A O 1
ATOM 734 N N . LEU A 1 92 ? 11.897 -1.748 -1.204 1.00 96.50 92 LEU A N 1
ATOM 735 C CA . LEU A 1 92 ? 12.627 -2.721 -2.015 1.00 96.50 92 LEU A CA 1
ATOM 736 C C . LEU A 1 92 ? 13.783 -2.082 -2.784 1.00 96.50 92 LEU A C 1
ATOM 738 O O . LEU A 1 92 ? 14.833 -2.700 -2.934 1.00 96.50 92 LEU A O 1
ATOM 742 N N . PHE A 1 93 ? 13.621 -0.837 -3.230 1.00 94.12 93 PHE A N 1
ATOM 743 C CA . PHE A 1 93 ? 14.693 -0.075 -3.859 1.00 94.12 93 PHE A CA 1
ATOM 744 C C . PHE A 1 93 ? 15.852 0.186 -2.889 1.00 94.12 93 PHE A C 1
ATOM 746 O O . PHE A 1 93 ? 17.007 -0.027 -3.252 1.00 94.12 93 PHE A O 1
ATOM 753 N N . GLU A 1 94 ? 15.553 0.598 -1.654 1.00 94.44 94 GLU A N 1
ATOM 754 C CA . GLU A 1 94 ? 16.553 0.801 -0.596 1.00 94.44 94 GLU A CA 1
ATOM 755 C C . GLU A 1 94 ? 17.271 -0.510 -0.222 1.00 94.44 94 GLU A C 1
ATOM 757 O O . GLU A 1 94 ? 18.459 -0.500 0.100 1.00 94.44 94 GLU A O 1
ATOM 762 N N . GLU A 1 95 ? 16.577 -1.645 -0.331 1.00 95.19 95 GLU A N 1
ATOM 763 C CA . GLU A 1 95 ? 17.125 -2.989 -0.103 1.00 95.19 95 GLU A CA 1
ATOM 764 C C . GLU A 1 95 ? 17.842 -3.582 -1.327 1.00 95.19 95 GLU A C 1
ATOM 766 O O . GLU A 1 95 ? 18.502 -4.616 -1.217 1.00 95.19 95 GLU A O 1
ATOM 771 N N . GLY A 1 96 ? 17.741 -2.936 -2.493 1.00 94.94 96 GLY A N 1
ATOM 772 C CA . GLY A 1 96 ? 18.279 -3.443 -3.756 1.00 94.94 96 GLY A CA 1
ATOM 773 C C . GLY A 1 96 ? 17.540 -4.669 -4.311 1.00 94.94 96 GLY A C 1
ATOM 774 O O . GLY A 1 96 ? 18.070 -5.350 -5.192 1.00 94.94 96 GLY A O 1
ATOM 775 N N . ASP A 1 97 ? 16.328 -4.963 -3.832 1.00 95.69 97 ASP A N 1
ATOM 776 C CA . ASP A 1 97 ? 15.519 -6.101 -4.276 1.00 95.69 97 ASP A CA 1
ATOM 777 C C . ASP A 1 97 ? 14.746 -5.783 -5.564 1.00 95.69 97 ASP A C 1
ATOM 779 O O . ASP A 1 97 ? 13.533 -5.559 -5.593 1.00 95.69 97 ASP A O 1
ATOM 783 N N . VAL A 1 98 ? 15.479 -5.794 -6.676 1.00 93.44 98 VAL A N 1
ATOM 784 C CA . VAL A 1 98 ? 14.920 -5.571 -8.015 1.00 93.44 98 VAL A CA 1
ATOM 785 C C . VAL A 1 98 ? 13.880 -6.635 -8.388 1.00 93.44 98 VAL A C 1
ATOM 787 O O . VAL A 1 98 ? 12.923 -6.329 -9.099 1.00 93.44 98 VAL A O 1
ATOM 790 N N . VAL A 1 99 ? 14.037 -7.879 -7.922 1.00 94.12 99 VAL A N 1
ATOM 791 C CA . VAL A 1 99 ? 13.103 -8.973 -8.239 1.00 94.12 99 VAL A CA 1
ATOM 792 C C . VAL A 1 99 ? 11.762 -8.730 -7.551 1.00 94.12 99 VAL A C 1
ATOM 794 O O . VAL A 1 99 ? 10.722 -8.782 -8.212 1.00 94.12 99 VAL A O 1
ATOM 797 N N . GLY A 1 100 ? 11.788 -8.385 -6.263 1.00 95.81 100 GLY A N 1
ATOM 798 C CA . GLY A 1 100 ? 10.606 -7.983 -5.512 1.00 95.81 100 GLY A CA 1
ATOM 799 C C . GLY A 1 100 ? 9.925 -6.761 -6.124 1.00 95.81 100 GLY A C 1
ATOM 800 O O . GLY A 1 100 ? 8.703 -6.752 -6.270 1.00 95.81 100 GLY A O 1
ATOM 801 N N . MET A 1 101 ? 10.694 -5.750 -6.553 1.00 94.88 101 MET A N 1
ATOM 802 C CA . MET A 1 101 ? 10.121 -4.568 -7.208 1.00 94.88 101 MET A CA 1
ATOM 803 C C . MET A 1 101 ? 9.321 -4.945 -8.457 1.00 94.88 101 MET A C 1
ATOM 805 O O . MET A 1 101 ? 8.197 -4.473 -8.627 1.00 94.88 101 MET A O 1
ATOM 809 N N . ARG A 1 102 ? 9.869 -5.808 -9.325 1.00 93.44 102 ARG A N 1
ATOM 810 C CA . ARG A 1 102 ? 9.151 -6.247 -10.533 1.00 93.44 102 ARG A CA 1
ATOM 811 C C . ARG A 1 102 ? 7.859 -6.970 -10.183 1.00 93.44 102 ARG A C 1
ATOM 813 O O . ARG A 1 102 ? 6.815 -6.638 -10.737 1.00 93.44 102 ARG A O 1
ATOM 820 N N . HIS A 1 103 ? 7.927 -7.894 -9.225 1.00 95.88 103 HIS A N 1
ATOM 821 C CA . HIS A 1 103 ? 6.764 -8.643 -8.764 1.00 95.88 103 HIS A CA 1
ATOM 822 C C . HIS A 1 103 ? 5.625 -7.717 -8.316 1.00 95.88 103 HIS A C 1
ATOM 824 O O . HIS A 1 103 ? 4.492 -7.867 -8.776 1.00 95.88 103 HIS A O 1
ATOM 830 N N . TRP A 1 104 ? 5.913 -6.730 -7.466 1.00 97.69 104 TRP A N 1
ATOM 831 C CA . TRP A 1 104 ? 4.883 -5.820 -6.966 1.00 97.69 104 TRP A CA 1
ATOM 832 C C . TRP A 1 104 ? 4.378 -4.825 -8.013 1.00 97.69 104 TRP A C 1
ATOM 834 O O . TRP A 1 104 ? 3.186 -4.537 -8.013 1.00 97.69 104 TRP A O 1
ATOM 844 N N . ILE A 1 105 ? 5.221 -4.354 -8.940 1.00 94.88 105 ILE A N 1
ATOM 845 C CA . ILE A 1 105 ? 4.774 -3.518 -10.070 1.00 94.88 105 ILE A CA 1
ATOM 846 C C . ILE A 1 105 ? 3.770 -4.282 -10.943 1.00 94.88 105 ILE A C 1
ATOM 848 O O . ILE A 1 105 ? 2.706 -3.755 -11.267 1.00 94.88 105 ILE A O 1
ATOM 852 N N . GLU A 1 106 ? 4.090 -5.525 -11.314 1.00 94.94 106 GLU A N 1
ATOM 853 C CA . GLU A 1 106 ? 3.207 -6.363 -12.133 1.00 94.94 106 GLU A CA 1
ATOM 854 C C . GLU A 1 106 ? 1.901 -6.685 -11.401 1.00 94.94 106 GLU A C 1
ATOM 856 O O . GLU A 1 106 ? 0.821 -6.596 -11.986 1.00 94.94 106 GLU A O 1
ATOM 861 N N . THR A 1 107 ? 1.994 -7.004 -10.109 1.00 97.25 107 THR A N 1
ATOM 862 C CA . THR A 1 107 ? 0.834 -7.336 -9.274 1.00 97.25 107 THR A CA 1
ATOM 863 C C . THR A 1 107 ? -0.080 -6.125 -9.102 1.00 97.25 107 THR A C 1
ATOM 865 O O . THR A 1 107 ? -1.289 -6.246 -9.284 1.00 97.25 107 THR A O 1
ATOM 868 N N . ALA A 1 108 ? 0.482 -4.941 -8.842 1.00 96.62 108 ALA A N 1
ATOM 869 C CA . ALA A 1 108 ? -0.276 -3.700 -8.730 1.00 96.62 108 ALA A CA 1
ATOM 870 C C . ALA A 1 108 ? -0.973 -3.352 -10.053 1.00 96.62 108 ALA A C 1
ATOM 872 O O . ALA A 1 108 ? -2.162 -3.042 -10.048 1.00 96.62 108 ALA A O 1
ATOM 873 N N . ALA A 1 109 ? -0.282 -3.470 -11.192 1.00 94.62 109 ALA A N 1
ATOM 874 C CA . ALA A 1 109 ? -0.883 -3.231 -12.505 1.00 94.62 109 ALA A CA 1
ATOM 875 C C . ALA A 1 109 ? -2.029 -4.214 -12.807 1.00 94.62 109 ALA A C 1
ATOM 877 O O . ALA A 1 109 ? -3.052 -3.821 -13.368 1.00 94.62 109 ALA A O 1
ATOM 878 N N . ALA A 1 110 ? -1.903 -5.475 -12.382 1.00 95.31 110 ALA A N 1
ATOM 879 C CA . ALA A 1 110 ? -2.942 -6.490 -12.549 1.00 95.31 110 ALA A CA 1
ATOM 880 C C . ALA A 1 110 ? -4.221 -6.213 -11.733 1.00 95.31 110 ALA A C 1
ATOM 882 O O . ALA A 1 110 ? -5.273 -6.757 -12.064 1.00 95.31 110 ALA A O 1
ATOM 883 N N . THR A 1 111 ? -4.171 -5.347 -10.711 1.00 93.69 111 THR A N 1
ATOM 884 C CA . THR A 1 111 ? -5.375 -4.924 -9.965 1.00 93.69 111 THR A CA 1
ATOM 885 C C . THR A 1 111 ? -6.292 -3.990 -10.760 1.00 93.69 111 THR A C 1
ATOM 887 O O . THR A 1 111 ? -7.428 -3.760 -10.350 1.00 93.69 111 THR A O 1
ATOM 890 N N . GLY A 1 112 ? -5.818 -3.431 -11.879 1.00 91.19 112 GLY A N 1
ATOM 891 C CA . GLY A 1 112 ? -6.544 -2.404 -12.627 1.00 91.19 112 GLY A CA 1
ATOM 892 C C . GLY A 1 112 ? -6.281 -0.971 -12.149 1.00 91.19 112 GLY A C 1
ATOM 893 O O . GLY A 1 112 ? -6.848 -0.036 -12.714 1.00 91.19 112 GLY A O 1
ATOM 894 N N . ASP A 1 113 ? -5.439 -0.770 -11.129 1.00 92.25 113 ASP A N 1
ATOM 895 C CA . ASP A 1 113 ? -5.070 0.567 -10.660 1.00 92.25 113 ASP A CA 1
ATOM 896 C C . ASP A 1 113 ? -4.342 1.357 -11.761 1.00 92.25 113 ASP A C 1
ATOM 898 O O . ASP A 1 113 ? -3.308 0.935 -12.284 1.00 92.25 113 ASP A O 1
ATOM 902 N N . GLN A 1 114 ? -4.890 2.520 -12.121 1.00 91.62 114 GLN A N 1
ATOM 903 C CA . GLN A 1 114 ? -4.402 3.326 -13.244 1.00 91.62 114 GLN A CA 1
ATOM 904 C C . GLN A 1 114 ? -2.950 3.778 -13.057 1.00 91.62 114 GLN A C 1
ATOM 906 O O . GLN A 1 114 ? -2.167 3.767 -14.010 1.00 91.62 114 GLN A O 1
ATOM 911 N N . ALA A 1 115 ? -2.573 4.160 -11.832 1.00 89.06 115 ALA A N 1
ATOM 912 C CA . ALA A 1 115 ? -1.220 4.614 -11.542 1.00 89.06 115 ALA A CA 1
ATOM 913 C C . ALA A 1 115 ? -0.229 3.446 -11.635 1.00 89.06 115 ALA A C 1
ATOM 915 O O . ALA A 1 115 ? 0.855 3.600 -12.199 1.00 89.06 115 ALA A O 1
ATOM 916 N N . ALA A 1 116 ? -0.604 2.264 -11.145 1.00 92.25 116 ALA A N 1
ATOM 917 C CA . ALA A 1 116 ? 0.207 1.061 -11.276 1.00 92.25 116 ALA A CA 1
ATOM 918 C C . ALA A 1 116 ? 0.360 0.607 -12.739 1.00 92.25 116 ALA A C 1
ATOM 920 O O . ALA A 1 116 ? 1.477 0.318 -13.171 1.00 92.25 116 ALA A O 1
ATOM 921 N N . ILE A 1 117 ? -0.724 0.613 -13.526 1.00 93.69 117 ILE A N 1
ATOM 922 C CA . ILE A 1 117 ? -0.688 0.306 -14.967 1.00 93.69 117 ILE A CA 1
ATOM 923 C C . ILE A 1 117 ? 0.238 1.275 -15.705 1.00 93.69 117 ILE A C 1
ATOM 925 O O . ILE A 1 117 ? 1.061 0.839 -16.510 1.00 93.69 117 ILE A O 1
ATOM 929 N N . SER A 1 118 ? 0.133 2.575 -15.414 1.00 90.31 118 SER A N 1
ATOM 930 C CA . SER A 1 118 ? 0.971 3.607 -16.031 1.00 90.31 118 SER A CA 1
ATOM 931 C C . SER A 1 118 ? 2.452 3.383 -15.720 1.00 90.31 118 SER A C 1
ATOM 933 O O . SER A 1 118 ? 3.286 3.360 -16.627 1.00 90.31 118 SER A O 1
ATOM 935 N N . ASN A 1 119 ? 2.779 3.112 -14.451 1.00 88.56 119 ASN A N 1
ATOM 936 C CA . ASN A 1 119 ? 4.148 2.813 -14.033 1.00 88.56 119 ASN A CA 1
ATOM 937 C C . ASN A 1 119 ? 4.691 1.545 -14.701 1.00 88.56 119 ASN A C 1
ATOM 939 O O . ASN A 1 119 ? 5.813 1.553 -15.205 1.00 88.56 119 ASN A O 1
ATOM 943 N N . TYR A 1 120 ? 3.906 0.465 -14.753 1.00 91.88 120 TYR A N 1
ATOM 944 C CA . TYR A 1 120 ? 4.318 -0.762 -15.433 1.00 91.88 120 TYR A CA 1
ATOM 945 C C . TYR A 1 120 ? 4.559 -0.534 -16.930 1.00 91.88 120 TYR A C 1
ATOM 947 O O . TYR A 1 120 ? 5.608 -0.928 -17.442 1.00 91.88 120 TYR A O 1
ATOM 955 N N . GLY A 1 121 ? 3.640 0.162 -17.609 1.00 90.31 121 GLY A N 1
ATOM 956 C CA . GLY A 1 121 ? 3.772 0.536 -19.019 1.00 90.31 121 GLY A CA 1
ATOM 957 C C . GLY A 1 121 ? 5.039 1.347 -19.297 1.00 90.31 121 GLY A C 1
ATOM 958 O O . GLY A 1 121 ? 5.756 1.057 -20.253 1.00 90.31 121 GLY A O 1
ATOM 959 N N . ALA A 1 122 ? 5.364 2.301 -18.422 1.00 87.56 122 ALA A N 1
ATOM 960 C CA . ALA A 1 122 ? 6.587 3.091 -18.506 1.00 87.56 122 ALA A CA 1
ATOM 961 C C . ALA A 1 122 ? 7.852 2.228 -18.343 1.00 87.56 122 ALA A C 1
ATOM 963 O O . ALA A 1 122 ? 8.788 2.332 -19.134 1.00 87.56 122 ALA A O 1
ATOM 964 N N . TYR A 1 123 ? 7.880 1.319 -17.365 1.00 87.69 123 TYR A N 1
ATOM 965 C CA . TYR A 1 123 ? 9.038 0.454 -17.133 1.00 87.69 123 TYR A CA 1
ATOM 966 C C . TYR A 1 123 ? 9.331 -0.496 -18.301 1.00 87.69 123 TYR A C 1
ATOM 968 O O . TYR A 1 123 ? 10.488 -0.618 -18.708 1.00 87.69 123 TYR A O 1
ATOM 976 N N . ILE A 1 124 ? 8.311 -1.143 -18.873 1.00 89.00 124 ILE A N 1
ATOM 977 C CA . ILE A 1 124 ? 8.502 -2.066 -20.009 1.00 89.00 124 ILE A CA 1
ATOM 978 C C . ILE A 1 124 ? 8.764 -1.333 -21.330 1.00 89.00 124 ILE A C 1
ATOM 980 O O . ILE A 1 124 ? 9.375 -1.898 -22.233 1.00 89.00 124 ILE A O 1
ATOM 984 N N . ALA A 1 125 ? 8.369 -0.060 -21.434 1.00 87.19 125 ALA A N 1
ATOM 985 C CA . ALA A 1 125 ? 8.733 0.821 -22.542 1.00 87.19 125 ALA A CA 1
ATOM 986 C C . ALA A 1 125 ? 10.113 1.489 -22.364 1.00 87.19 125 ALA A C 1
ATOM 988 O O . ALA A 1 125 ? 10.489 2.320 -23.190 1.00 87.19 125 ALA A O 1
ATOM 989 N N . HIS A 1 126 ? 10.867 1.135 -21.311 1.00 83.81 126 HIS A N 1
ATOM 990 C CA . HIS A 1 126 ? 12.183 1.703 -20.972 1.00 83.81 126 HIS A CA 1
ATOM 991 C C . HIS A 1 126 ? 12.169 3.206 -20.660 1.00 83.81 126 HIS A C 1
ATOM 993 O O . HIS A 1 126 ? 13.160 3.918 -20.825 1.00 83.81 126 HIS A O 1
ATOM 999 N N . THR A 1 127 ? 11.060 3.694 -20.115 1.00 74.75 127 THR A N 1
ATOM 1000 C CA . THR A 1 127 ? 10.856 5.089 -19.717 1.00 74.75 127 THR A CA 1
ATOM 1001 C C . THR A 1 127 ? 10.511 5.199 -18.225 1.00 74.75 127 THR A C 1
ATOM 1003 O O . THR A 1 127 ? 9.539 5.867 -17.880 1.00 74.75 127 THR A O 1
ATOM 1006 N N . PRO A 1 128 ? 11.296 4.589 -17.303 1.00 66.62 128 PRO A N 1
ATOM 1007 C CA .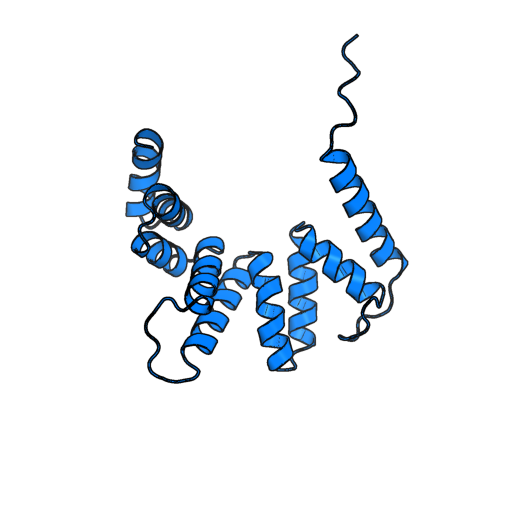 PRO A 1 128 ? 12.757 4.449 -17.402 1.00 66.62 128 PRO A CA 1
ATOM 1008 C C . PRO A 1 128 ? 13.301 3.001 -17.367 1.00 66.62 128 PRO A C 1
ATOM 1010 O O . PRO A 1 128 ? 12.817 2.158 -16.614 1.00 66.62 128 PRO A O 1
ATOM 1013 N N . ASP A 1 129 ? 14.400 2.732 -18.083 1.00 72.56 129 ASP A N 1
ATOM 1014 C CA . ASP A 1 129 ? 15.159 1.470 -17.973 1.00 72.56 129 ASP A CA 1
ATOM 1015 C C . ASP A 1 129 ? 16.043 1.447 -16.711 1.00 72.56 129 ASP A C 1
ATOM 1017 O O . ASP A 1 129 ? 17.220 1.806 -16.732 1.00 72.56 129 ASP A O 1
ATOM 1021 N N . LYS A 1 130 ? 15.442 1.123 -15.560 1.00 73.00 130 LYS A N 1
ATOM 1022 C CA . LYS A 1 130 ? 16.141 1.125 -14.255 1.00 73.00 130 LYS A CA 1
ATOM 1023 C C . LYS A 1 130 ? 16.131 -0.204 -13.520 1.00 73.00 130 LYS A C 1
ATOM 1025 O O . LYS A 1 130 ? 16.962 -0.421 -12.646 1.00 73.00 130 LYS A O 1
ATOM 1030 N N . ILE A 1 131 ? 15.182 -1.072 -13.843 1.00 80.00 131 ILE A N 1
ATOM 1031 C CA . ILE A 1 131 ? 14.949 -2.318 -13.107 1.00 80.00 131 ILE A CA 1
ATOM 1032 C C . ILE A 1 131 ? 15.038 -3.546 -14.009 1.00 80.00 131 ILE A C 1
ATOM 1034 O O . ILE A 1 131 ? 14.664 -4.630 -13.582 1.00 80.00 131 ILE A O 1
ATOM 1038 N N . GLY A 1 132 ? 15.578 -3.410 -15.228 1.00 83.56 132 GLY A N 1
ATOM 1039 C CA . GLY A 1 132 ? 15.967 -4.523 -16.101 1.00 83.56 132 GLY A CA 1
ATOM 1040 C C . GLY A 1 132 ? 14.802 -5.317 -16.692 1.00 83.56 132 GLY A C 1
ATOM 1041 O O . GLY A 1 132 ? 14.903 -6.539 -16.824 1.00 83.56 132 GLY A O 1
ATOM 1042 N N . TYR A 1 133 ? 13.693 -4.648 -17.006 1.00 84.69 133 TYR A N 1
ATOM 1043 C CA . TYR A 1 133 ? 12.643 -5.252 -17.824 1.00 84.69 133 TYR A CA 1
ATOM 1044 C C . TYR A 1 133 ? 13.139 -5.453 -19.262 1.00 84.69 133 TYR A C 1
ATOM 1046 O O . TYR A 1 133 ? 13.864 -4.596 -19.775 1.00 84.69 133 TYR A O 1
ATOM 1054 N N . PRO A 1 134 ? 12.748 -6.543 -19.946 1.00 85.38 134 PRO A N 1
ATOM 1055 C CA . PRO A 1 134 ? 12.898 -6.604 -21.391 1.00 85.38 134 PRO A CA 1
ATOM 1056 C C . PRO A 1 134 ? 12.044 -5.506 -22.033 1.00 85.38 134 PRO A C 1
ATOM 1058 O O . PRO A 1 134 ? 10.928 -5.241 -21.586 1.00 85.38 134 PRO A O 1
ATOM 1061 N N . LEU A 1 135 ? 12.577 -4.879 -23.081 1.00 87.88 135 LEU A N 1
ATOM 1062 C CA . LEU A 1 135 ? 11.846 -3.873 -23.840 1.00 87.88 135 LEU A CA 1
ATOM 1063 C C . LEU A 1 135 ? 10.615 -4.509 -24.500 1.00 87.88 135 LEU A C 1
ATOM 1065 O O . LEU A 1 135 ? 10.747 -5.418 -25.319 1.00 87.88 135 LEU A O 1
ATOM 1069 N N . ASP A 1 136 ? 9.436 -3.982 -24.187 1.00 91.69 136 ASP A N 1
ATOM 1070 C CA . ASP A 1 136 ? 8.165 -4.350 -24.807 1.00 91.69 136 ASP A CA 1
ATOM 1071 C C . ASP A 1 136 ? 7.359 -3.083 -25.121 1.00 91.69 136 ASP A C 1
ATOM 1073 O O . ASP A 1 136 ? 6.431 -2.687 -24.410 1.00 91.69 136 ASP A O 1
ATOM 1077 N N . LEU A 1 137 ? 7.748 -2.416 -26.212 1.00 90.25 137 LEU A N 1
ATOM 1078 C CA . LEU A 1 137 ? 7.078 -1.202 -26.684 1.00 90.25 137 LEU A CA 1
ATOM 1079 C C . LEU A 1 137 ? 5.613 -1.459 -27.039 1.00 90.25 137 LEU A C 1
ATOM 1081 O O . LEU A 1 137 ? 4.771 -0.606 -26.776 1.00 90.25 137 LEU A O 1
ATOM 1085 N N . VAL A 1 138 ? 5.297 -2.619 -27.626 1.00 93.69 138 VAL A N 1
ATOM 1086 C CA . VAL A 1 138 ? 3.928 -2.943 -28.052 1.00 93.69 138 VAL A CA 1
ATOM 1087 C C . VAL A 1 138 ? 3.013 -2.993 -26.837 1.00 93.69 138 VAL A C 1
ATOM 1089 O O . VAL A 1 138 ? 1.983 -2.318 -26.819 1.00 93.69 138 VAL A O 1
ATOM 1092 N N . LYS A 1 139 ? 3.409 -3.729 -25.794 1.00 92.19 139 LYS A N 1
ATOM 1093 C CA . LYS A 1 139 ? 2.644 -3.807 -24.550 1.00 92.19 139 LYS A CA 1
ATOM 1094 C C . LYS A 1 139 ? 2.625 -2.470 -23.815 1.00 92.19 139 LYS A C 1
ATOM 1096 O O . LYS A 1 139 ? 1.561 -2.062 -23.361 1.00 92.19 139 LYS A O 1
ATOM 1101 N N . GLY A 1 140 ? 3.752 -1.757 -23.752 1.00 90.75 140 GLY A N 1
ATOM 1102 C CA . GLY A 1 140 ? 3.825 -0.426 -23.145 1.00 90.75 140 GLY A CA 1
ATOM 1103 C C . GLY A 1 140 ? 2.827 0.559 -23.768 1.00 90.75 140 GLY A C 1
ATOM 1104 O O . GLY A 1 140 ? 1.995 1.130 -23.066 1.00 90.75 140 GLY A O 1
ATOM 1105 N N . TYR A 1 141 ? 2.832 0.699 -25.098 1.00 90.88 141 TYR A N 1
ATOM 1106 C CA . TYR A 1 141 ? 1.890 1.568 -25.815 1.00 90.88 141 TYR A CA 1
ATOM 1107 C C . TYR A 1 141 ? 0.438 1.087 -25.739 1.00 90.88 141 TYR A C 1
ATOM 1109 O O . TYR A 1 141 ? -0.468 1.921 -25.673 1.00 90.88 141 TYR A O 1
ATOM 1117 N N . ALA A 1 142 ? 0.197 -0.227 -25.719 1.00 92.00 142 ALA A N 1
ATOM 1118 C CA . ALA A 1 142 ? -1.144 -0.767 -25.519 1.00 92.00 142 ALA A CA 1
ATOM 1119 C C . ALA A 1 142 ? -1.718 -0.352 -24.154 1.00 92.00 142 ALA A C 1
ATOM 1121 O O . ALA A 1 142 ? -2.858 0.104 -24.091 1.00 92.00 142 ALA A O 1
ATOM 1122 N N . LEU A 1 143 ? -0.921 -0.425 -23.081 1.00 92.12 143 LEU A N 1
ATOM 1123 C CA . LEU A 1 143 ? -1.340 0.016 -21.745 1.00 92.12 143 LEU A CA 1
ATOM 1124 C C . LEU A 1 143 ? -1.619 1.525 -21.700 1.00 92.12 143 LEU A C 1
ATOM 1126 O O . LEU A 1 143 ? -2.633 1.935 -21.142 1.00 92.12 143 LEU A O 1
ATOM 1130 N N . PHE A 1 144 ? -0.785 2.354 -22.336 1.00 89.00 144 PHE A N 1
ATOM 1131 C CA . PHE A 1 144 ? -1.047 3.798 -22.416 1.00 89.00 144 PHE A CA 1
ATOM 1132 C C . PHE A 1 144 ? -2.301 4.134 -23.230 1.00 89.00 144 PHE A C 1
ATOM 1134 O O . PHE A 1 144 ? -3.035 5.053 -22.875 1.00 89.00 144 PHE A O 1
ATOM 1141 N N . THR A 1 145 ? -2.571 3.383 -24.300 1.00 90.75 145 THR A N 1
ATOM 1142 C CA . THR A 1 145 ? -3.788 3.559 -25.106 1.00 90.75 145 THR A CA 1
ATOM 1143 C C . THR A 1 145 ? -5.027 3.185 -24.296 1.00 90.75 145 THR A C 1
ATOM 1145 O O . THR A 1 145 ? -5.977 3.959 -24.263 1.00 90.75 145 THR A O 1
ATOM 1148 N N . LEU A 1 146 ? -4.981 2.065 -23.567 1.00 88.81 146 LEU A N 1
ATOM 1149 C CA . LEU A 1 146 ? -6.049 1.646 -22.659 1.00 88.81 146 LEU A CA 1
ATOM 1150 C C . LEU A 1 146 ? -6.334 2.703 -21.582 1.00 88.81 146 LEU A C 1
ATOM 1152 O O . LEU A 1 146 ? -7.491 3.025 -21.330 1.00 88.81 146 LEU A O 1
ATOM 1156 N N . LEU A 1 147 ? -5.291 3.262 -20.959 1.00 88.12 147 LEU A N 1
ATOM 1157 C CA . LEU A 1 147 ? -5.450 4.323 -19.960 1.00 88.12 147 LEU A CA 1
ATOM 1158 C C . LEU A 1 147 ? -6.077 5.582 -20.558 1.00 88.12 147 LEU A C 1
ATOM 1160 O O . LEU A 1 147 ? -6.989 6.142 -19.957 1.00 88.12 147 LEU A O 1
ATOM 1164 N N . LYS A 1 148 ? -5.642 5.989 -21.755 1.00 86.75 148 LYS A N 1
ATOM 1165 C CA . LYS A 1 148 ? -6.221 7.132 -22.465 1.00 86.75 148 LYS A CA 1
ATOM 1166 C C . LYS A 1 148 ? -7.704 6.919 -22.768 1.00 86.75 148 LYS A C 1
ATOM 1168 O O . LYS A 1 148 ? -8.505 7.812 -22.525 1.00 86.75 148 LYS A O 1
ATOM 1173 N N . GLU A 1 149 ? -8.081 5.748 -23.278 1.00 85.56 149 GLU A N 1
ATOM 1174 C CA . GLU A 1 149 ? -9.490 5.417 -23.528 1.00 85.56 149 GLU A CA 1
ATOM 1175 C C . GLU A 1 149 ? -10.311 5.436 -22.237 1.00 85.56 149 GLU A C 1
ATOM 1177 O O . GLU A 1 149 ? -11.449 5.906 -22.230 1.00 85.56 149 GLU A O 1
ATOM 1182 N N . LEU A 1 150 ? -9.730 4.970 -21.130 1.00 80.81 150 LEU A N 1
ATOM 1183 C CA . LEU A 1 150 ? -10.381 4.983 -19.829 1.00 80.81 150 LEU A CA 1
ATOM 1184 C C . LEU A 1 150 ? -10.571 6.415 -19.295 1.00 80.81 150 LEU A C 1
ATOM 1186 O O . LEU A 1 150 ? -11.664 6.741 -18.832 1.00 80.81 150 LEU A O 1
ATOM 1190 N N . GLU A 1 151 ? -9.568 7.287 -19.417 1.00 72.25 151 GLU A N 1
ATOM 1191 C CA . GLU A 1 151 ? -9.673 8.719 -19.091 1.00 72.25 151 GLU A CA 1
ATOM 1192 C C . GLU A 1 151 ? -10.709 9.435 -19.972 1.00 72.25 151 GLU A C 1
ATOM 1194 O O . GLU A 1 151 ? -11.584 10.131 -19.450 1.00 72.25 151 GLU A O 1
ATOM 1199 N N . ASP A 1 152 ? -10.682 9.197 -21.287 1.00 63.22 152 ASP A N 1
ATOM 1200 C CA . ASP A 1 152 ? -11.637 9.763 -22.247 1.00 63.22 152 ASP A CA 1
ATOM 1201 C C . ASP A 1 152 ? -13.074 9.256 -21.978 1.00 63.22 152 ASP A C 1
ATOM 1203 O O . ASP A 1 152 ? -14.048 10.003 -22.111 1.00 63.22 152 ASP A O 1
ATOM 1207 N N . SER A 1 153 ? -13.232 8.008 -21.519 1.00 60.22 153 SER A N 1
ATOM 1208 C CA . SER A 1 153 ? -14.524 7.445 -21.092 1.00 60.22 153 SER A CA 1
ATOM 1209 C C . SER A 1 153 ? -15.017 7.995 -19.743 1.00 60.22 153 SER A C 1
ATOM 1211 O O . SER A 1 153 ? -16.224 8.041 -19.493 1.00 60.22 153 SER A O 1
ATOM 1213 N N . GLY A 1 154 ? -14.097 8.476 -18.900 1.00 55.53 154 GLY A N 1
ATOM 1214 C CA . GLY A 1 154 ? -14.359 9.140 -17.620 1.00 55.53 154 GLY A CA 1
ATOM 1215 C C . GLY A 1 154 ? -14.773 10.612 -17.746 1.00 55.53 154 GLY A C 1
ATOM 1216 O O . GLY A 1 154 ? -15.136 11.230 -16.746 1.00 55.53 154 GLY A O 1
ATOM 1217 N N . GLY A 1 155 ? -14.773 11.162 -18.967 1.00 51.41 155 GLY A N 1
ATOM 1218 C CA . GLY A 1 155 ? -15.137 12.543 -19.295 1.00 51.41 155 GLY A CA 1
ATOM 1219 C C . GLY A 1 155 ? -16.285 12.673 -20.307 1.00 51.41 155 GLY A C 1
ATOM 1220 O O . GLY A 1 155 ? -16.186 13.474 -21.220 1.00 51.41 155 GLY A O 1
ATOM 1221 N N . ILE A 1 156 ? -17.358 11.879 -20.191 1.00 50.53 156 ILE A N 1
ATOM 1222 C CA . ILE A 1 156 ? -18.635 11.947 -20.952 1.00 50.53 156 ILE A CA 1
ATOM 1223 C C . ILE A 1 156 ? -18.539 12.481 -22.399 1.00 50.53 156 ILE A C 1
ATOM 1225 O O . ILE A 1 156 ? -18.761 13.658 -22.692 1.00 50.53 156 ILE A O 1
ATOM 1229 N N . GLY A 1 157 ? -18.443 11.536 -23.332 1.00 42.72 157 GLY A N 1
ATOM 1230 C CA . GLY A 1 157 ? -18.837 11.678 -24.732 1.00 42.72 157 GLY A CA 1
ATOM 1231 C C . GLY A 1 157 ? -20.172 10.993 -25.053 1.00 42.72 157 GLY A C 1
ATOM 1232 O O . GLY A 1 157 ? -20.232 10.207 -25.984 1.00 42.72 157 GLY A O 1
ATOM 1233 N N . ARG A 1 158 ? -21.240 11.342 -24.320 1.00 47.75 158 ARG A N 1
ATOM 1234 C CA . ARG A 1 158 ? -22.667 11.205 -24.694 1.00 47.75 158 ARG A CA 1
ATOM 1235 C C . ARG A 1 158 ? -23.335 9.816 -24.707 1.00 47.75 158 ARG A C 1
ATOM 1237 O O . ARG A 1 158 ? -23.269 9.061 -25.669 1.00 47.75 158 ARG A O 1
ATOM 1244 N N . TYR A 1 159 ? -24.279 9.670 -23.775 1.00 51.09 159 TYR A N 1
ATOM 1245 C CA . TYR A 1 159 ? -25.616 9.164 -24.098 1.00 51.09 159 TYR A CA 1
ATOM 1246 C C . TYR A 1 159 ? -26.270 10.080 -25.155 1.00 51.09 159 TYR A C 1
ATOM 1248 O O . TYR A 1 159 ? -26.987 11.020 -24.818 1.00 51.09 159 TYR A O 1
ATOM 1256 N N . VAL A 1 160 ? -26.012 9.839 -26.440 1.00 50.16 160 VAL A N 1
ATOM 1257 C CA . VAL A 1 160 ? -26.873 10.302 -27.544 1.00 50.16 160 VAL A CA 1
ATOM 1258 C C . VAL A 1 160 ? -27.364 9.073 -28.291 1.00 50.16 160 VAL A C 1
ATOM 1260 O O . VAL A 1 160 ? -27.044 8.861 -29.443 1.00 50.16 160 VAL A O 1
ATOM 1263 N N . GLU A 1 161 ? -28.173 8.276 -27.599 1.00 43.94 161 GLU A N 1
ATOM 1264 C CA . GLU A 1 161 ? -29.263 7.498 -28.195 1.00 43.94 161 GLU A CA 1
ATOM 1265 C C . GLU A 1 161 ? -30.455 7.551 -27.227 1.00 43.94 161 GLU A C 1
ATOM 1267 O O . GLU A 1 161 ? -30.908 6.570 -26.649 1.00 43.94 161 GLU A O 1
ATOM 1272 N N . ARG A 1 162 ? -30.944 8.770 -26.985 1.00 45.16 162 ARG A N 1
ATOM 1273 C CA . ARG A 1 162 ? -32.382 8.983 -26.809 1.00 45.16 162 ARG A CA 1
ATOM 1274 C C . ARG A 1 162 ? -32.825 9.936 -27.909 1.00 45.16 162 ARG A C 1
ATOM 1276 O O . ARG A 1 162 ? -32.774 11.154 -27.748 1.00 45.16 162 ARG A O 1
ATOM 1283 N N . LYS A 1 163 ? -33.191 9.351 -29.040 1.00 40.78 163 LYS A N 1
ATOM 1284 C CA . LYS A 1 163 ? -34.228 9.870 -29.923 1.00 40.78 163 LYS A CA 1
ATOM 1285 C C . LYS A 1 163 ? -35.266 8.777 -30.080 1.00 40.78 163 LYS A C 1
ATOM 1287 O O . LYS A 1 163 ? -34.839 7.607 -30.159 1.00 40.78 163 LYS A O 1
#

pLDDT: mean 90.12, std 12.88, range [40.78, 98.88]

Secondary structure (DSSP, 8-state):
-HHHHHHHHHHHTTT-HHHHHHHHHHH--HHHHHHHHHTT-HHHHHHHHHHHHTT-S---STTHHHHHHHHHHHHHHHTT-HHHHHHHHHHHHHHT-HHHHHHHHHHHHHTT-HHHHHHHHHHHTTTT--S-PPP-HHHHHHHHHHHHHHHHHTT--------

Foldseek 3Di:
DVVLCVVLVVCVVVLNLVSLVVCCVVPVDCVSLVSSLVSQPLVSLQVQLVCLVVPPDDDPDPPPSVVSSLVSLVSSLVVQNLVSLVVNLVVCVVVVVLVSNLVSLVSSVVSVPLVSLLVNLCCLCPVPVDSDHPNDPPSSVVSVVVSVVVVVVVVDPDPPPPD